Protein AF-A0A2Z5QXC7-F1 (afdb_monomer_lite)

Structure (mmCIF, N/CA/C/O backbone):
data_AF-A0A2Z5QXC7-F1
#
_entry.id   AF-A0A2Z5QXC7-F1
#
loop_
_atom_site.group_PDB
_atom_site.id
_atom_site.type_symbol
_atom_site.label_atom_id
_atom_site.label_alt_id
_atom_site.label_comp_id
_atom_site.label_asym_id
_atom_site.label_entity_id
_atom_site.label_seq_id
_atom_site.pdbx_PDB_ins_code
_atom_site.Cartn_x
_atom_site.Cartn_y
_atom_site.Cartn_z
_atom_site.occupancy
_atom_site.B_iso_or_equiv
_atom_site.auth_seq_id
_atom_site.auth_comp_id
_atom_site.auth_asym_id
_atom_site.auth_atom_id
_atom_site.pdbx_PDB_model_num
ATOM 1 N N . MET A 1 1 ? 7.395 -6.947 7.825 1.00 89.38 1 MET A N 1
ATOM 2 C CA . MET A 1 1 ? 5.957 -6.650 7.964 1.00 89.38 1 MET A CA 1
ATOM 3 C C . MET A 1 1 ? 5.162 -7.844 7.465 1.00 89.38 1 MET A C 1
ATOM 5 O O . MET A 1 1 ? 5.644 -8.500 6.547 1.00 89.38 1 MET A O 1
ATOM 9 N N . ARG A 1 2 ? 4.008 -8.159 8.061 1.00 94.50 2 ARG A N 1
ATOM 10 C CA . ARG A 1 2 ? 3.084 -9.164 7.509 1.00 94.50 2 ARG A CA 1
ATOM 11 C C . ARG A 1 2 ? 1.975 -8.437 6.752 1.00 94.50 2 ARG A C 1
ATOM 13 O O . ARG A 1 2 ? 1.436 -7.473 7.282 1.00 94.50 2 ARG A O 1
ATOM 20 N N . THR A 1 3 ? 1.650 -8.911 5.553 1.00 97.06 3 THR A N 1
ATOM 21 C CA . THR A 1 3 ? 0.598 -8.350 4.693 1.00 97.06 3 THR A CA 1
ATOM 22 C C . THR A 1 3 ? -0.480 -9.402 4.478 1.00 97.06 3 THR A C 1
ATOM 24 O O . THR A 1 3 ? -0.157 -10.551 4.176 1.00 97.06 3 THR A O 1
ATOM 27 N N . LEU A 1 4 ? -1.746 -9.029 4.646 1.00 97.12 4 LEU A N 1
ATOM 28 C CA . LEU A 1 4 ? -2.897 -9.922 4.541 1.00 97.12 4 LEU A CA 1
ATOM 29 C C . LEU A 1 4 ? -3.992 -9.276 3.683 1.00 97.12 4 LEU A C 1
ATOM 31 O O . LEU A 1 4 ? -4.260 -8.088 3.862 1.00 97.12 4 LE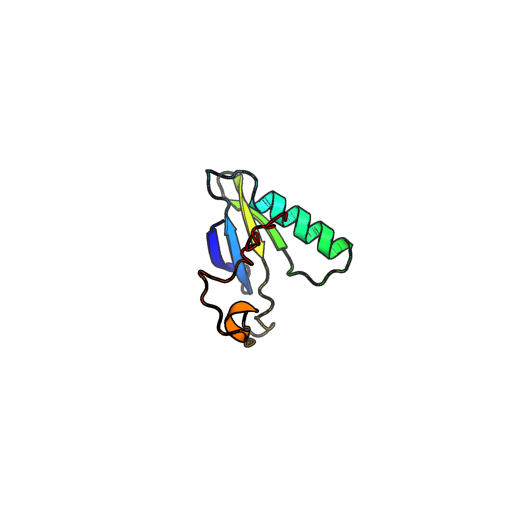U A O 1
ATOM 35 N N . PRO A 1 5 ? -4.652 -10.022 2.783 1.00 96.25 5 PRO A N 1
ATOM 36 C CA . PRO A 1 5 ? -5.859 -9.531 2.136 1.00 96.25 5 PRO A CA 1
ATOM 37 C C . PRO A 1 5 ? -7.003 -9.474 3.154 1.00 96.25 5 PRO A C 1
ATOM 39 O O . PRO A 1 5 ? -7.192 -10.407 3.937 1.00 96.25 5 PRO A O 1
ATOM 42 N N . VAL A 1 6 ? -7.773 -8.391 3.133 1.00 95.94 6 VAL A N 1
ATOM 43 C CA . VAL A 1 6 ? -8.949 -8.205 3.990 1.00 95.94 6 VAL A CA 1
ATOM 44 C C . VAL A 1 6 ? -10.082 -7.568 3.194 1.00 95.94 6 VAL A C 1
ATOM 46 O O . VAL A 1 6 ? -9.840 -6.822 2.250 1.00 95.94 6 VAL A O 1
ATOM 49 N N . ASN A 1 7 ? -11.320 -7.833 3.604 1.00 93.00 7 ASN A N 1
ATOM 50 C CA . ASN A 1 7 ? -12.468 -7.045 3.170 1.00 93.00 7 ASN A CA 1
ATOM 51 C C . ASN A 1 7 ? -12.748 -5.989 4.238 1.00 93.00 7 ASN A C 1
ATOM 53 O O . ASN A 1 7 ? -13.031 -6.331 5.388 1.00 93.00 7 ASN A O 1
ATOM 57 N N . TRP A 1 8 ? -12.667 -4.716 3.869 1.00 88.44 8 TRP A N 1
ATOM 58 C CA . TRP A 1 8 ? -12.907 -3.590 4.762 1.00 88.44 8 TRP A CA 1
ATOM 59 C C . TRP A 1 8 ? -14.008 -2.709 4.189 1.00 88.44 8 TRP A C 1
ATOM 61 O O . TRP A 1 8 ? -13.864 -2.185 3.093 1.00 88.44 8 TRP A O 1
ATOM 71 N N . ARG A 1 9 ? -15.121 -2.550 4.918 1.00 87.12 9 ARG A N 1
ATOM 72 C CA . ARG A 1 9 ? -16.293 -1.774 4.456 1.00 87.12 9 ARG A CA 1
ATOM 73 C C . ARG A 1 9 ? -16.764 -2.160 3.040 1.00 87.12 9 ARG A C 1
ATOM 75 O O . ARG A 1 9 ? -17.138 -1.299 2.258 1.00 87.12 9 ARG A O 1
ATOM 82 N N . SER A 1 10 ? -16.760 -3.461 2.746 1.00 85.19 10 SER A N 1
ATOM 83 C CA . SER A 1 10 ? -17.106 -4.030 1.431 1.00 85.19 10 SER A CA 1
ATOM 84 C C . SER A 1 10 ? -16.107 -3.743 0.299 1.00 85.19 10 SER A C 1
ATOM 86 O O . SER A 1 10 ? -16.425 -4.011 -0.855 1.00 85.19 10 SER A O 1
ATOM 88 N N . GLU A 1 11 ? -14.896 -3.278 0.613 1.00 86.12 11 GLU A N 1
ATOM 89 C CA . GLU A 1 11 ? -13.798 -3.100 -0.345 1.00 86.12 11 GLU A CA 1
ATOM 90 C C . GLU A 1 11 ? -12.656 -4.095 -0.080 1.00 86.12 11 GLU A C 1
ATOM 92 O O . GLU A 1 11 ? -12.316 -4.385 1.072 1.00 86.12 11 GLU A O 1
ATOM 97 N N . GLU A 1 12 ? -12.037 -4.614 -1.146 1.00 93.25 12 GLU A N 1
ATOM 98 C CA . GLU A 1 12 ? -10.833 -5.446 -1.044 1.00 93.25 12 GLU A CA 1
ATOM 99 C C . GLU A 1 12 ? -9.609 -4.567 -0.735 1.00 93.25 12 GLU A C 1
ATOM 101 O O . GLU A 1 12 ? -9.190 -3.738 -1.544 1.00 93.25 12 GLU A O 1
ATOM 106 N N . ALA A 1 13 ? -8.983 -4.795 0.417 1.00 95.62 13 ALA A N 1
ATOM 107 C CA . ALA A 1 13 ? -7.822 -4.051 0.887 1.00 95.62 13 ALA A CA 1
ATOM 108 C C . ALA A 1 13 ? -6.681 -4.987 1.310 1.00 95.62 13 ALA A C 1
ATOM 110 O O . ALA A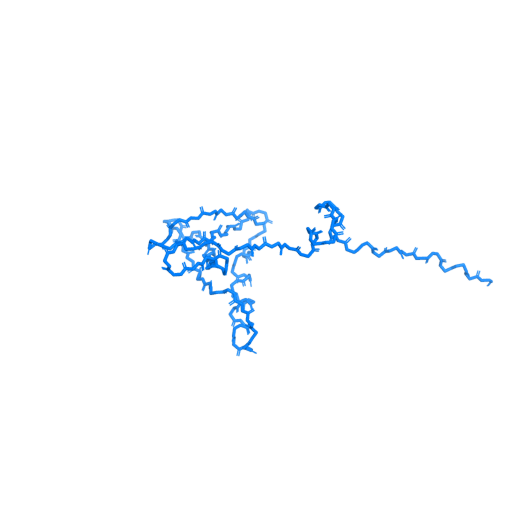 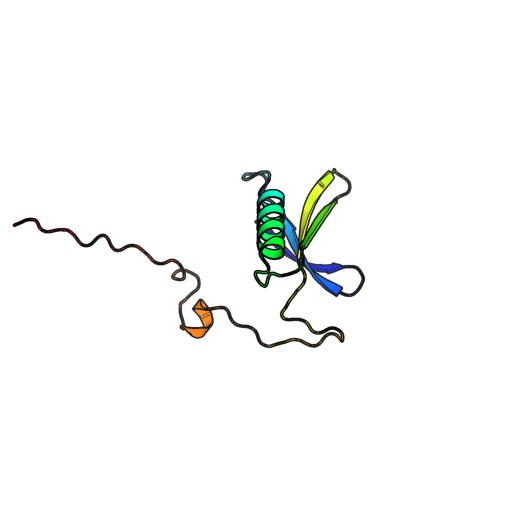1 13 ? -6.827 -6.210 1.411 1.00 95.62 13 ALA A O 1
ATOM 111 N N . LEU A 1 14 ? -5.519 -4.395 1.568 1.00 97.50 14 LEU A N 1
ATOM 112 C CA . LEU A 1 14 ? -4.385 -5.052 2.205 1.00 97.50 14 LEU A CA 1
ATOM 113 C C . LEU A 1 14 ? -4.220 -4.497 3.617 1.00 97.50 14 LEU A C 1
ATOM 115 O O . LEU A 1 14 ? -4.088 -3.291 3.801 1.00 97.50 14 LEU A O 1
ATOM 119 N N . LEU A 1 15 ? -4.195 -5.383 4.609 1.00 97.88 15 LEU A N 1
ATOM 120 C CA . LEU A 1 15 ? -3.828 -5.054 5.977 1.00 97.88 15 LEU A CA 1
ATOM 121 C C . LEU A 1 15 ? -2.367 -5.415 6.210 1.00 97.88 15 LEU A C 1
ATOM 123 O O . LEU A 1 15 ? -1.953 -6.564 6.032 1.00 97.88 15 LEU A O 1
ATOM 127 N N . LYS A 1 16 ? -1.599 -4.430 6.650 1.00 98.06 16 LYS A N 1
ATOM 128 C CA . LYS A 1 16 ? -0.205 -4.569 7.029 1.00 98.06 16 LYS A CA 1
ATOM 129 C C . LYS A 1 16 ? -0.043 -4.429 8.542 1.00 98.06 16 LYS A C 1
ATOM 131 O O . LYS A 1 16 ? -0.602 -3.513 9.137 1.00 98.06 16 LYS A O 1
ATOM 136 N N . VAL A 1 17 ? 0.732 -5.325 9.155 1.00 96.62 17 VAL A N 1
ATOM 137 C CA . VAL A 1 17 ? 1.035 -5.306 10.598 1.00 96.62 17 VAL A CA 1
ATOM 138 C C . VAL A 1 17 ? 2.540 -5.382 10.860 1.00 96.62 17 VAL A C 1
ATOM 140 O O . VAL A 1 17 ? 3.279 -6.139 10.204 1.00 96.62 17 VAL A O 1
ATOM 143 N N . SER A 1 18 ? 3.001 -4.575 11.818 1.00 96.50 18 SER A N 1
ATOM 144 C CA . SER A 1 18 ? 4.394 -4.554 12.268 1.00 96.50 18 SER A CA 1
ATOM 145 C C . SER A 1 18 ? 4.752 -5.882 12.941 1.00 96.50 18 SER A C 1
ATOM 147 O O . SER A 1 18 ? 3.953 -6.415 13.707 1.00 96.50 18 SER A O 1
ATOM 149 N N . PRO A 1 19 ? 5.938 -6.456 12.676 1.00 94.94 19 PRO A N 1
ATOM 150 C CA . PRO A 1 19 ? 6.452 -7.520 13.526 1.00 94.94 19 PRO A CA 1
ATOM 151 C C . PRO A 1 19 ? 6.902 -6.922 14.866 1.00 94.94 19 PRO A C 1
ATOM 153 O O . PRO A 1 19 ? 7.478 -5.839 14.879 1.00 94.94 19 PRO A O 1
ATOM 156 N N . GLU A 1 20 ? 6.761 -7.663 15.963 1.00 91.75 20 GLU A N 1
ATOM 157 C CA . GLU A 1 20 ? 7.184 -7.201 17.300 1.00 91.75 20 GLU A CA 1
ATOM 158 C C . GLU A 1 20 ? 8.649 -6.737 17.339 1.00 91.75 20 GLU A C 1
ATOM 160 O O . GLU A 1 20 ? 8.984 -5.741 17.971 1.00 91.75 20 GLU A O 1
ATOM 165 N N . ARG A 1 21 ? 9.528 -7.416 16.589 1.00 95.75 21 ARG A N 1
ATOM 166 C CA . ARG A 1 21 ? 10.965 -7.104 16.539 1.00 95.75 21 ARG A CA 1
ATOM 167 C C . ARG A 1 21 ? 11.308 -5.762 15.867 1.00 95.75 21 ARG A C 1
ATOM 169 O O . ARG A 1 21 ? 12.451 -5.331 15.964 1.00 95.75 21 ARG A O 1
ATOM 176 N N . ILE A 1 22 ? 10.382 -5.157 15.113 1.00 94.50 22 ILE A N 1
ATOM 177 C CA . ILE A 1 22 ? 10.579 -3.864 14.433 1.00 94.50 22 ILE A CA 1
ATOM 178 C C . ILE A 1 22 ? 9.353 -2.986 14.723 1.00 94.50 22 ILE A C 1
ATOM 180 O O . ILE A 1 22 ? 8.421 -2.958 13.910 1.00 94.50 22 ILE A O 1
ATOM 184 N N . PRO A 1 23 ? 9.322 -2.303 15.882 1.00 91.56 23 PRO A N 1
ATOM 185 C CA . PRO A 1 23 ? 8.208 -1.437 16.241 1.00 91.56 23 PRO A CA 1
ATOM 186 C C . PRO A 1 23 ? 8.112 -0.242 15.284 1.00 91.56 23 PRO A C 1
ATOM 188 O O . PRO A 1 23 ? 9.086 0.128 14.625 1.00 91.56 23 PRO A O 1
ATOM 191 N N . TYR A 1 24 ? 6.928 0.362 15.221 1.00 95.81 24 TYR A N 1
ATOM 192 C CA . TYR A 1 24 ? 6.627 1.555 14.422 1.00 95.81 24 TYR A CA 1
ATOM 193 C C . TYR A 1 24 ? 6.742 1.405 12.895 1.00 95.81 24 TYR A C 1
ATOM 195 O O . TYR A 1 24 ? 6.738 2.397 12.164 1.00 95.81 24 TYR A O 1
ATOM 203 N N . LEU A 1 25 ? 6.881 0.179 12.379 1.00 97.50 25 LEU A N 1
ATOM 204 C CA . LEU A 1 25 ? 7.131 -0.042 10.955 1.00 97.50 25 LEU A CA 1
ATOM 205 C C . LEU A 1 25 ? 5.934 0.364 10.076 1.00 97.50 25 LEU A C 1
ATOM 207 O O . LEU A 1 25 ? 6.135 0.907 8.991 1.00 97.50 25 LEU A O 1
ATOM 211 N N . VAL A 1 26 ? 4.700 0.117 10.525 1.00 97.88 26 VAL A N 1
ATOM 212 C CA . VAL A 1 26 ? 3.487 0.498 9.781 1.00 97.88 26 VAL A CA 1
ATOM 213 C C . VAL A 1 26 ? 3.213 2.000 9.851 1.00 97.88 26 VAL A C 1
ATOM 215 O O . VAL A 1 26 ? 2.768 2.589 8.872 1.00 97.88 26 VAL A O 1
ATOM 218 N N . GLU A 1 27 ? 3.537 2.640 10.969 1.00 98.12 27 GLU A N 1
ATOM 219 C CA . GLU A 1 27 ? 3.424 4.083 11.171 1.00 98.12 27 GLU A CA 1
ATOM 220 C C . GLU A 1 27 ? 4.439 4.836 10.310 1.00 98.12 27 GLU A C 1
ATOM 222 O O . GLU A 1 27 ? 4.105 5.827 9.663 1.00 98.12 27 GLU A O 1
ATOM 227 N N . ASN A 1 28 ? 5.667 4.316 10.240 1.00 98.06 28 ASN A N 1
ATOM 228 C CA . ASN A 1 28 ? 6.695 4.815 9.339 1.00 98.06 28 ASN A CA 1
ATOM 229 C C . ASN A 1 28 ? 6.216 4.752 7.878 1.00 98.06 28 ASN A C 1
ATOM 231 O O . ASN A 1 28 ? 6.285 5.754 7.165 1.00 98.06 28 ASN A O 1
ATOM 235 N N . GLU A 1 29 ? 5.678 3.609 7.440 1.00 98.19 29 GLU A N 1
ATOM 236 C CA . GLU A 1 29 ? 5.146 3.474 6.080 1.00 98.19 29 GLU A CA 1
ATOM 237 C C . GLU A 1 29 ? 3.971 4.436 5.823 1.00 98.19 29 GLU A C 1
ATOM 239 O O . GLU A 1 29 ? 3.908 5.059 4.761 1.00 98.19 29 GLU A O 1
ATOM 244 N N . TYR A 1 30 ? 3.076 4.619 6.799 1.00 98.50 30 TYR A N 1
ATOM 245 C CA . TYR A 1 30 ? 1.968 5.571 6.704 1.00 98.50 30 TYR A CA 1
ATOM 246 C C . TYR A 1 30 ? 2.450 7.008 6.461 1.00 98.50 30 TYR A C 1
ATOM 248 O O . TYR A 1 30 ? 1.964 7.660 5.534 1.00 98.50 30 TYR A O 1
ATOM 256 N N . GLU A 1 31 ? 3.432 7.495 7.226 1.00 98.44 31 GLU A N 1
ATOM 257 C CA . GLU A 1 31 ? 3.954 8.855 7.035 1.00 98.44 31 GLU A CA 1
ATOM 258 C C . GLU A 1 31 ? 4.659 9.024 5.681 1.00 98.44 31 GLU A C 1
ATOM 260 O O . GLU A 1 31 ? 4.509 10.067 5.042 1.00 98.44 31 GLU A O 1
ATOM 265 N N . HIS A 1 32 ? 5.350 7.994 5.176 1.00 98.56 32 HIS A N 1
ATOM 266 C CA . HIS A 1 32 ? 5.944 8.034 3.834 1.00 98.56 32 HIS A CA 1
ATOM 267 C C . HIS A 1 32 ? 4.884 8.098 2.730 1.00 98.56 32 HIS A C 1
ATOM 269 O O . HIS A 1 32 ? 4.995 8.925 1.822 1.00 98.56 32 HIS A O 1
ATOM 275 N N . LEU A 1 33 ? 3.834 7.274 2.809 1.00 98.31 33 LEU A N 1
ATOM 276 C CA . LEU A 1 33 ? 2.724 7.307 1.848 1.00 98.31 33 LEU A CA 1
ATOM 277 C C . LEU A 1 33 ? 1.994 8.654 1.891 1.00 98.31 33 LEU A C 1
ATOM 279 O O . LEU A 1 33 ? 1.685 9.234 0.848 1.00 98.31 33 LEU A O 1
ATOM 283 N N . ARG A 1 34 ? 1.773 9.192 3.093 1.00 98.31 34 ARG A N 1
ATOM 284 C CA . ARG A 1 34 ? 1.176 10.513 3.297 1.00 98.31 34 ARG A CA 1
ATOM 285 C C . ARG A 1 34 ? 2.035 11.621 2.685 1.00 98.31 34 ARG A C 1
ATOM 287 O O . ARG A 1 34 ? 1.507 12.478 1.977 1.00 98.31 34 ARG A O 1
ATOM 294 N N . ALA A 1 35 ? 3.348 11.599 2.911 1.00 98.50 35 ALA A N 1
ATOM 295 C CA . ALA A 1 35 ? 4.277 12.557 2.319 1.00 98.50 35 ALA A CA 1
ATOM 296 C C . ALA A 1 35 ? 4.300 12.461 0.783 1.00 98.50 35 ALA A C 1
ATOM 298 O O . ALA A 1 35 ? 4.197 13.485 0.108 1.00 98.50 35 ALA A O 1
ATOM 299 N N . ALA A 1 36 ? 4.354 11.250 0.223 1.00 98.56 36 ALA A N 1
ATOM 300 C CA . ALA A 1 36 ? 4.335 11.022 -1.222 1.00 98.56 36 ALA A CA 1
ATOM 301 C C . ALA A 1 36 ? 3.038 11.533 -1.876 1.00 98.56 36 ALA A C 1
ATOM 303 O O . ALA A 1 36 ? 3.086 12.233 -2.889 1.00 98.56 36 ALA A O 1
ATOM 304 N N . SER A 1 37 ? 1.888 11.274 -1.248 1.00 98.06 37 SER A N 1
ATOM 305 C CA . SER A 1 37 ? 0.588 11.805 -1.676 1.00 98.06 37 SER A CA 1
ATOM 306 C C . SER A 1 37 ? 0.553 13.342 -1.667 1.00 98.06 37 SER A C 1
ATOM 308 O O . SER A 1 37 ? 0.099 13.972 -2.629 1.00 98.06 37 SER A O 1
ATOM 310 N N . ASN A 1 38 ? 1.112 13.979 -0.630 1.00 98.25 38 ASN A N 1
ATOM 311 C CA . ASN A 1 38 ? 1.225 15.441 -0.559 1.00 98.25 38 ASN A CA 1
ATOM 312 C C . ASN A 1 38 ? 2.095 16.018 -1.688 1.00 98.25 38 ASN A C 1
ATOM 314 O O . ASN A 1 38 ? 1.782 17.087 -2.213 1.00 98.25 38 ASN A O 1
ATOM 318 N N . LEU A 1 39 ? 3.125 15.278 -2.107 1.00 98.56 39 LEU A N 1
ATOM 319 C CA . LEU A 1 39 ? 3.983 15.593 -3.254 1.00 98.56 39 LEU A CA 1
ATOM 320 C C . LEU A 1 39 ? 3.361 15.237 -4.616 1.00 98.56 39 LEU A C 1
ATOM 322 O O . LEU A 1 39 ? 4.012 15.408 -5.642 1.00 98.56 39 LEU A O 1
ATOM 326 N N . LYS A 1 40 ? 2.105 14.770 -4.646 1.00 98.00 40 LYS A N 1
ATOM 327 C CA . LYS A 1 40 ? 1.380 14.356 -5.862 1.00 98.00 40 LYS A CA 1
ATOM 328 C C . LYS A 1 40 ? 2.000 13.156 -6.581 1.00 98.00 40 LYS A C 1
ATOM 330 O O . LYS A 1 40 ? 1.715 12.931 -7.755 1.00 98.00 40 LYS A O 1
ATOM 335 N N . ILE A 1 41 ? 2.800 12.361 -5.875 1.00 98.44 41 ILE A N 1
ATOM 336 C CA . ILE A 1 41 ? 3.269 11.073 -6.380 1.00 98.44 41 ILE A CA 1
ATOM 337 C C . ILE A 1 41 ? 2.083 10.098 -6.331 1.00 98.44 41 ILE A C 1
ATOM 339 O O . ILE A 1 41 ? 1.443 9.994 -5.280 1.00 98.44 41 ILE A O 1
ATOM 343 N N . PRO A 1 42 ? 1.765 9.383 -7.427 1.00 97.75 42 PRO A N 1
ATOM 344 C CA . PRO A 1 42 ? 0.713 8.375 -7.416 1.00 97.75 42 PRO A CA 1
ATOM 345 C C . PRO A 1 42 ? 1.065 7.259 -6.431 1.00 97.75 42 PRO A C 1
ATOM 347 O O . PRO A 1 42 ? 2.012 6.503 -6.637 1.00 97.75 42 PRO A O 1
ATOM 350 N N . VAL A 1 43 ? 0.301 7.166 -5.349 1.00 98.06 43 VAL A N 1
ATOM 351 C CA . VAL A 1 43 ? 0.436 6.130 -4.322 1.00 98.06 43 VAL A CA 1
ATOM 352 C C . VAL A 1 43 ? -0.941 5.596 -3.953 1.00 98.06 43 VAL A C 1
ATOM 354 O O . VAL A 1 43 ? -1.949 6.288 -4.106 1.00 98.06 43 VAL A O 1
ATOM 357 N N . ALA A 1 44 ? -0.988 4.359 -3.462 1.00 96.25 44 ALA A N 1
ATOM 358 C CA . ALA A 1 44 ? -2.223 3.785 -2.947 1.00 96.25 44 ALA A CA 1
ATOM 359 C C . ALA A 1 44 ? -2.729 4.594 -1.744 1.00 96.25 44 ALA A C 1
ATOM 361 O O . ALA A 1 44 ? -1.944 5.032 -0.899 1.00 96.25 44 ALA A O 1
ATOM 362 N N . GLN A 1 45 ? -4.049 4.759 -1.642 1.00 95.75 45 GLN A N 1
ATOM 363 C CA . GLN A 1 45 ? -4.653 5.335 -0.444 1.00 95.75 45 GLN A CA 1
ATOM 364 C C . GLN A 1 45 ? -4.393 4.411 0.742 1.00 95.75 45 GLN A C 1
ATOM 366 O O . GLN A 1 45 ? -4.519 3.187 0.616 1.00 95.75 45 GLN A O 1
ATOM 371 N N . SER A 1 46 ? -4.051 5.006 1.880 1.00 97.25 46 SER A N 1
ATOM 372 C CA . SER A 1 46 ? -3.737 4.279 3.099 1.00 97.25 46 SER A CA 1
ATOM 373 C C . SER A 1 46 ? -4.373 4.923 4.327 1.00 97.25 46 SER A C 1
ATOM 375 O O . SER A 1 46 ? -4.682 6.115 4.355 1.00 97.25 46 SER A O 1
ATOM 377 N N . THR A 1 47 ? -4.634 4.113 5.348 1.00 97.25 47 THR A N 1
ATOM 378 C CA . THR A 1 47 ? -5.223 4.552 6.615 1.00 97.25 47 THR A CA 1
ATOM 379 C C . THR A 1 47 ? -4.590 3.780 7.759 1.00 97.25 47 THR A C 1
ATOM 381 O O . THR A 1 47 ? -4.554 2.549 7.738 1.00 97.25 47 THR A O 1
ATOM 384 N N . LEU A 1 48 ? -4.107 4.507 8.764 1.00 97.69 48 LEU A N 1
ATOM 385 C CA . LEU A 1 48 ? -3.657 3.913 10.015 1.00 97.69 48 LEU A CA 1
ATOM 386 C C . LEU A 1 48 ? -4.884 3.548 10.863 1.00 97.69 48 LEU A C 1
ATOM 388 O O . LEU A 1 48 ? -5.739 4.395 11.126 1.00 97.69 48 LEU A O 1
ATOM 392 N N . ILE A 1 49 ? -4.984 2.283 11.255 1.00 96.75 49 ILE A N 1
ATOM 393 C CA . ILE A 1 49 ? -6.060 1.737 12.085 1.00 96.75 49 ILE A CA 1
ATOM 394 C C . ILE A 1 49 ? -5.475 1.129 13.357 1.00 96.75 49 ILE A C 1
ATOM 396 O O . ILE A 1 49 ? -4.293 0.796 13.405 1.00 96.75 49 ILE A O 1
ATOM 400 N N . TYR A 1 50 ? -6.315 0.954 14.371 1.00 96.94 50 TYR A N 1
ATOM 401 C CA . TYR A 1 50 ? -5.930 0.365 15.648 1.00 96.94 50 TYR A CA 1
ATOM 402 C C . TYR A 1 50 ? -6.897 -0.759 15.999 1.00 96.94 50 TYR A C 1
ATOM 404 O O . TYR A 1 50 ? -8.103 -0.645 15.754 1.00 96.94 50 TYR A O 1
ATOM 412 N N . ASP A 1 51 ? -6.370 -1.852 16.541 1.00 94.56 51 ASP A N 1
ATOM 413 C CA . ASP A 1 51 ? -7.196 -2.928 17.076 1.00 94.56 51 ASP A CA 1
ATOM 414 C C . ASP A 1 51 ? -7.720 -2.607 18.490 1.00 94.56 51 ASP A C 1
ATOM 416 O O . ASP A 1 51 ? -7.582 -1.497 19.009 1.00 94.56 51 ASP A O 1
ATOM 420 N N . ARG A 1 52 ? -8.356 -3.597 19.126 1.00 96.94 52 ARG A N 1
ATOM 421 C CA . ARG A 1 52 ? -8.934 -3.454 20.472 1.00 96.94 52 ARG A CA 1
ATOM 422 C C . ARG A 1 52 ? -7.890 -3.242 21.570 1.00 96.94 52 ARG A C 1
ATOM 424 O O . ARG A 1 52 ? -8.253 -2.749 22.633 1.00 96.94 52 ARG A O 1
ATOM 431 N N . GLU A 1 53 ? -6.642 -3.623 21.328 1.00 96.19 53 GLU A N 1
ATOM 432 C CA . GLU A 1 53 ? -5.513 -3.481 22.250 1.00 96.19 53 GLU A CA 1
ATOM 433 C C . GLU A 1 53 ? -4.657 -2.251 21.908 1.00 96.19 53 GLU A C 1
ATOM 435 O O . GLU A 1 53 ? -3.589 -2.055 22.483 1.00 96.19 53 GLU A O 1
ATOM 440 N N . ASN A 1 54 ? -5.148 -1.385 21.012 1.00 95.12 54 ASN A N 1
ATOM 441 C CA . ASN A 1 54 ? -4.448 -0.209 20.505 1.00 95.12 54 ASN A CA 1
ATOM 442 C C . ASN A 1 54 ? -3.172 -0.552 19.708 1.00 95.12 54 ASN A C 1
ATOM 444 O O . ASN A 1 54 ? -2.258 0.268 19.600 1.00 95.12 54 ASN A O 1
ATOM 448 N N . THR A 1 55 ? -3.118 -1.747 19.113 1.00 95.12 55 THR A N 1
ATOM 449 C CA . THR A 1 55 ? -2.035 -2.160 18.217 1.00 95.12 55 THR A CA 1
ATOM 450 C C . THR A 1 55 ? -2.264 -1.566 16.825 1.00 95.12 55 THR A C 1
ATOM 452 O O . THR A 1 55 ? -3.351 -1.738 16.260 1.00 95.12 55 THR A O 1
ATOM 455 N N . PRO A 1 56 ? -1.268 -0.880 16.241 1.00 97.31 56 PRO A N 1
ATOM 456 C CA . PRO A 1 56 ? -1.409 -0.238 14.943 1.00 97.31 56 PRO A CA 1
ATOM 457 C C . PRO A 1 56 ? -1.369 -1.245 13.787 1.00 97.31 56 PRO A C 1
ATOM 459 O O . PRO A 1 56 ? -0.555 -2.172 13.745 1.00 97.31 56 PRO A O 1
ATOM 462 N N . GLY A 1 57 ? -2.215 -1.002 12.792 1.00 97.38 57 GLY A N 1
ATOM 463 C CA . GLY A 1 57 ? -2.206 -1.653 11.489 1.00 97.38 57 GLY A CA 1
ATOM 464 C C . GLY A 1 57 ? -2.350 -0.621 10.375 1.00 97.38 57 GLY A C 1
ATOM 465 O O . GLY A 1 57 ? -2.945 0.437 10.563 1.00 97.38 57 GLY A O 1
ATOM 466 N N . LEU A 1 58 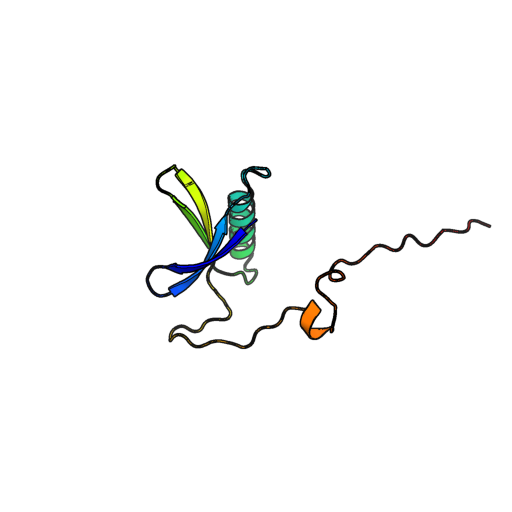? -1.814 -0.925 9.199 1.00 98.19 58 LEU A N 1
ATOM 467 C CA . LEU A 1 58 ? -1.917 -0.062 8.026 1.00 98.19 58 LEU A CA 1
ATOM 468 C C . LEU A 1 58 ? -2.820 -0.718 6.986 1.00 98.19 58 LEU A C 1
ATOM 470 O O . LEU A 1 58 ? -2.483 -1.757 6.417 1.00 98.19 58 LEU A O 1
ATOM 474 N N . LEU A 1 59 ? -3.977 -0.106 6.756 1.00 97.88 59 LEU A N 1
ATOM 475 C CA . LEU A 1 59 ? -4.909 -0.501 5.711 1.00 97.88 59 LEU A CA 1
ATOM 476 C C . LEU A 1 59 ? -4.530 0.207 4.406 1.00 97.88 59 LEU A C 1
ATOM 478 O O . LEU A 1 59 ? -4.336 1.422 4.405 1.00 97.88 59 LEU A O 1
ATOM 482 N N . ILE A 1 60 ? -4.423 -0.535 3.305 1.00 97.50 60 ILE A N 1
ATOM 483 C CA . ILE A 1 60 ? -4.012 -0.021 1.994 1.00 97.50 60 ILE A CA 1
ATOM 484 C C . ILE A 1 60 ? -5.015 -0.467 0.931 1.00 97.50 60 ILE A C 1
ATOM 486 O O . ILE A 1 60 ? -5.328 -1.654 0.815 1.00 97.50 60 ILE A O 1
ATOM 490 N N . SER A 1 61 ? -5.492 0.491 0.142 1.00 95.75 61 SER A N 1
ATOM 491 C CA . SER A 1 61 ? -6.340 0.238 -1.027 1.00 95.75 61 SER A CA 1
ATOM 492 C C . SER A 1 61 ? -5.598 -0.556 -2.106 1.00 95.75 61 SER A C 1
ATOM 494 O O . SER A 1 61 ? -4.399 -0.378 -2.337 1.00 95.75 61 SER A O 1
ATOM 496 N N . ARG A 1 62 ? -6.316 -1.445 -2.789 1.00 95.62 62 ARG A N 1
ATOM 497 C CA . ARG A 1 62 ? -5.770 -2.229 -3.896 1.00 95.62 62 ARG A CA 1
ATOM 498 C C . ARG A 1 62 ? -5.966 -1.500 -5.217 1.00 95.62 62 ARG A C 1
ATOM 500 O O . ARG A 1 62 ? -7.087 -1.368 -5.687 1.00 95.62 62 ARG A O 1
ATOM 507 N N . PHE A 1 63 ? -4.874 -1.073 -5.842 1.00 95.25 63 PHE A N 1
ATOM 508 C CA . PHE A 1 63 ? -4.924 -0.447 -7.169 1.00 95.25 63 PHE A CA 1
ATOM 509 C C . PHE A 1 63 ? -5.130 -1.462 -8.309 1.00 95.25 63 PHE A C 1
ATOM 511 O O . PHE A 1 63 ? -5.417 -1.070 -9.434 1.00 95.25 63 PHE A O 1
ATOM 518 N N . ASP A 1 64 ? -5.031 -2.764 -8.021 1.00 96.06 64 ASP A N 1
ATOM 519 C CA . ASP A 1 64 ? -5.382 -3.859 -8.932 1.00 96.06 64 ASP A CA 1
ATOM 520 C C . ASP A 1 64 ? -6.854 -4.304 -8.801 1.00 96.06 64 ASP A C 1
ATOM 522 O O . ASP A 1 64 ? -7.228 -5.405 -9.224 1.00 96.06 64 ASP A O 1
ATOM 526 N N . ARG A 1 65 ? -7.696 -3.470 -8.178 1.00 94.44 65 ARG A N 1
ATOM 527 C CA . ARG A 1 65 ? -9.138 -3.685 -8.025 1.00 94.44 65 ARG A CA 1
ATOM 528 C C . ARG A 1 65 ? -9.938 -2.514 -8.577 1.00 94.44 65 ARG A C 1
ATOM 530 O O . ARG A 1 65 ? -9.590 -1.357 -8.358 1.00 94.44 65 ARG A O 1
ATOM 537 N N . GLY A 1 66 ? -11.003 -2.837 -9.304 1.00 91.19 66 GLY A N 1
ATOM 538 C CA . GLY A 1 66 ? -11.983 -1.880 -9.801 1.00 91.19 66 GLY A CA 1
ATOM 539 C C . GLY A 1 66 ? -13.145 -1.662 -8.820 1.00 91.19 66 GLY A C 1
ATOM 540 O O . GLY A 1 66 ? -13.346 -2.459 -7.900 1.00 91.19 66 GLY A O 1
ATOM 541 N N . PRO A 1 67 ? -13.921 -0.580 -8.999 1.00 86.44 67 PRO A N 1
ATOM 542 C CA . PRO A 1 67 ? -15.003 -0.195 -8.092 1.00 86.44 67 PRO A CA 1
ATOM 543 C C . PRO A 1 67 ? -16.191 -1.171 -8.086 1.00 86.44 67 PRO A C 1
ATOM 545 O O . PRO A 1 67 ? -16.996 -1.125 -7.160 1.00 86.44 67 PRO A O 1
ATOM 548 N N . GLN A 1 68 ? -16.323 -2.042 -9.092 1.00 87.62 68 GLN A N 1
ATOM 549 C CA . GLN A 1 68 ? -17.391 -3.047 -9.181 1.00 87.62 68 GLN A CA 1
ATOM 550 C C . GLN A 1 68 ? -16.870 -4.466 -8.900 1.00 87.62 68 GLN A C 1
ATOM 552 O O . GLN A 1 68 ? -17.566 -5.448 -9.154 1.00 87.62 68 GLN A O 1
ATOM 557 N N . GLY A 1 69 ? -15.653 -4.586 -8.357 1.00 84.75 69 GLY A N 1
ATOM 558 C CA . GLY A 1 69 ? -15.011 -5.869 -8.067 1.00 84.75 69 GLY A CA 1
ATOM 559 C C . GLY A 1 69 ? -14.199 -6.435 -9.233 1.00 84.75 69 GLY A C 1
ATOM 560 O O . GLY A 1 69 ? -13.796 -7.600 -9.194 1.00 84.75 69 GLY A O 1
ATOM 561 N N . GLU A 1 70 ? -13.934 -5.634 -10.269 1.00 93.19 70 GLU A N 1
ATOM 562 C CA . GLU A 1 70 ? -13.027 -6.019 -11.343 1.00 93.19 70 GLU A CA 1
ATOM 563 C C . GLU A 1 70 ? -11.621 -6.280 -10.795 1.00 93.19 70 GLU A C 1
ATOM 565 O O . GLU A 1 70 ? -11.165 -5.650 -9.836 1.00 93.19 70 GLU A O 1
ATOM 570 N N . ARG A 1 71 ? -10.903 -7.203 -11.434 1.00 95.25 71 ARG A N 1
ATOM 571 C CA . ARG A 1 71 ? -9.499 -7.483 -11.132 1.00 95.25 71 ARG A CA 1
ATOM 572 C C . ARG A 1 71 ? -8.657 -7.090 -12.328 1.00 95.25 71 ARG A C 1
ATOM 574 O O . ARG A 1 71 ? -8.852 -7.628 -13.416 1.00 95.25 71 ARG A O 1
ATOM 581 N N . TYR A 1 72 ? -7.723 -6.176 -12.115 1.00 96.50 72 TYR A N 1
ATOM 582 C CA . TYR A 1 72 ? -6.759 -5.804 -13.139 1.00 96.50 72 TYR A CA 1
ATOM 583 C C . TYR A 1 72 ? -5.561 -6.746 -13.066 1.00 96.50 72 TYR A C 1
ATOM 585 O O . TYR A 1 72 ? -5.079 -7.060 -11.978 1.00 96.50 72 TYR A O 1
ATOM 593 N N . ALA A 1 73 ? -5.097 -7.218 -14.223 1.00 96.69 73 ALA A N 1
ATOM 594 C CA . ALA A 1 73 ? -3.849 -7.965 -14.291 1.00 96.69 73 ALA A CA 1
ATOM 595 C C . ALA A 1 73 ? -2.701 -7.051 -13.839 1.00 96.69 73 ALA A C 1
ATOM 597 O O . ALA A 1 73 ? -2.588 -5.916 -14.305 1.00 96.69 73 ALA A O 1
ATOM 598 N N . LEU A 1 74 ? -1.882 -7.541 -12.913 1.00 96.19 74 LEU A N 1
ATOM 599 C CA . LEU A 1 74 ? -0.754 -6.816 -12.350 1.00 96.19 74 LEU A CA 1
ATOM 600 C C . LEU A 1 74 ? 0.409 -7.785 -12.156 1.00 96.19 74 LEU A C 1
ATOM 602 O O . LEU A 1 74 ? 0.233 -8.852 -11.569 1.00 96.19 74 LEU A O 1
ATOM 606 N N . GLU A 1 75 ? 1.586 -7.359 -12.595 1.00 96.44 75 GLU A N 1
ATOM 607 C CA . GLU A 1 75 ? 2.861 -8.025 -12.353 1.00 96.44 75 GLU A CA 1
ATOM 608 C C . GLU A 1 75 ? 3.847 -7.014 -11.764 1.00 96.44 75 GLU A C 1
ATOM 610 O O . GLU A 1 75 ? 3.766 -5.813 -12.046 1.00 96.44 75 GLU A O 1
ATOM 615 N N . ASP A 1 76 ? 4.763 -7.487 -10.921 1.00 94.69 76 ASP A N 1
ATOM 616 C CA . ASP A 1 76 ? 5.903 -6.684 -10.493 1.00 94.69 76 ASP A CA 1
ATOM 617 C C . ASP A 1 76 ? 7.038 -6.716 -11.534 1.00 94.69 76 ASP A C 1
ATOM 619 O O . ASP A 1 76 ? 7.041 -7.499 -12.486 1.00 94.69 76 ASP A O 1
ATOM 623 N N . ALA A 1 77 ? 8.028 -5.839 -11.364 1.00 94.75 77 ALA A N 1
ATOM 624 C CA . ALA A 1 77 ? 9.145 -5.749 -12.299 1.00 94.75 77 ALA A CA 1
ATOM 625 C C . ALA A 1 77 ? 9.991 -7.033 -12.361 1.00 94.75 77 ALA A C 1
ATOM 627 O O . ALA A 1 77 ? 10.583 -7.309 -13.399 1.00 94.75 77 ALA A O 1
ATOM 628 N N . ALA A 1 78 ? 10.066 -7.812 -11.277 1.00 94.94 78 ALA A N 1
ATOM 629 C CA . ALA A 1 78 ? 10.841 -9.047 -11.267 1.00 94.94 78 ALA A CA 1
ATOM 630 C C . ALA A 1 78 ? 10.155 -10.122 -12.115 1.00 94.94 78 ALA A C 1
ATOM 632 O O . ALA A 1 78 ? 10.825 -10.777 -12.906 1.00 94.94 78 ALA A O 1
ATOM 633 N N . GLN A 1 79 ? 8.829 -10.242 -12.022 1.00 95.25 79 GLN A N 1
ATOM 634 C CA . GLN A 1 79 ? 8.039 -11.151 -12.855 1.00 95.25 79 GLN A CA 1
ATOM 635 C C . GLN A 1 79 ? 8.183 -10.823 -14.345 1.00 95.25 79 GLN A C 1
ATOM 637 O O . GLN A 1 79 ? 8.488 -11.715 -15.133 1.00 95.25 79 GLN A O 1
ATOM 642 N N . ILE A 1 80 ? 8.068 -9.541 -14.715 1.00 96.50 80 ILE A N 1
ATOM 643 C CA . ILE A 1 80 ? 8.231 -9.082 -16.108 1.00 96.50 80 ILE A CA 1
ATOM 644 C C . ILE A 1 80 ? 9.621 -9.437 -16.659 1.00 96.50 80 ILE A C 1
ATOM 646 O O . ILE A 1 80 ? 9.772 -9.727 -17.845 1.00 96.50 80 ILE A O 1
ATOM 650 N N . LEU A 1 81 ? 10.644 -9.395 -15.805 1.00 95.38 81 LEU A N 1
ATOM 651 C CA . LEU A 1 81 ? 12.035 -9.659 -16.170 1.00 95.38 81 LEU A CA 1
ATOM 652 C C . LEU A 1 81 ? 12.455 -11.128 -15.992 1.00 95.38 81 LEU A C 1
ATOM 654 O O . LEU A 1 81 ? 13.634 -11.427 -16.165 1.00 95.38 81 LEU A O 1
ATOM 658 N N . ASP A 1 82 ? 11.528 -12.023 -15.635 1.00 94.31 82 ASP A N 1
ATOM 659 C CA . ASP A 1 82 ? 11.799 -13.431 -15.299 1.00 94.31 82 ASP A CA 1
ATOM 660 C C . ASP A 1 82 ? 12.889 -13.599 -14.216 1.00 94.31 82 ASP A C 1
ATOM 662 O O . ASP A 1 82 ? 13.710 -14.519 -14.219 1.00 94.31 82 ASP A O 1
ATOM 666 N N . ILE A 1 83 ? 12.922 -12.662 -13.266 1.00 93.75 83 ILE A N 1
ATOM 667 C CA . ILE A 1 83 ? 13.839 -12.684 -12.130 1.00 93.75 83 ILE A CA 1
ATOM 668 C C . ILE A 1 83 ? 13.159 -13.440 -10.985 1.00 93.75 83 ILE A C 1
ATOM 670 O O . ILE A 1 83 ? 12.099 -13.020 -10.507 1.00 93.75 83 ILE A O 1
ATOM 674 N N . PRO A 1 84 ? 13.764 -14.526 -10.469 1.00 93.25 84 PRO A N 1
ATOM 675 C CA . PRO A 1 84 ? 13.190 -15.243 -9.343 1.00 93.25 84 PRO A CA 1
ATOM 676 C C . PRO A 1 84 ? 13.167 -14.340 -8.098 1.00 93.25 84 PRO A C 1
ATOM 678 O O . PRO A 1 84 ? 14.093 -13.549 -7.899 1.00 93.25 84 PRO A O 1
ATOM 681 N N . PRO A 1 85 ? 12.191 -14.501 -7.182 1.00 90.75 85 PRO A N 1
ATOM 682 C CA . PRO A 1 85 ? 12.051 -13.627 -6.013 1.00 90.75 85 PRO A CA 1
ATOM 683 C C . PRO A 1 85 ? 13.314 -13.491 -5.150 1.00 90.75 85 PRO A C 1
ATOM 685 O O . PRO A 1 85 ? 13.532 -12.452 -4.540 1.00 90.75 85 PRO A O 1
ATOM 688 N N . ALA A 1 86 ? 14.167 -14.521 -5.110 1.00 90.00 86 ALA A N 1
ATOM 689 C CA . ALA A 1 86 ? 15.421 -14.511 -4.355 1.00 90.00 86 ALA A CA 1
ATOM 690 C C . ALA A 1 86 ? 16.521 -13.613 -4.961 1.00 90.00 86 ALA A C 1
ATOM 692 O O . ALA A 1 86 ? 17.490 -13.298 -4.274 1.00 90.00 86 ALA A O 1
ATOM 693 N N . ALA A 1 87 ? 16.390 -13.216 -6.229 1.00 87.94 87 ALA A N 1
ATOM 694 C CA . ALA A 1 87 ? 17.373 -12.430 -6.975 1.00 87.94 87 ALA A CA 1
ATOM 695 C C . ALA A 1 87 ? 16.875 -11.012 -7.316 1.00 87.94 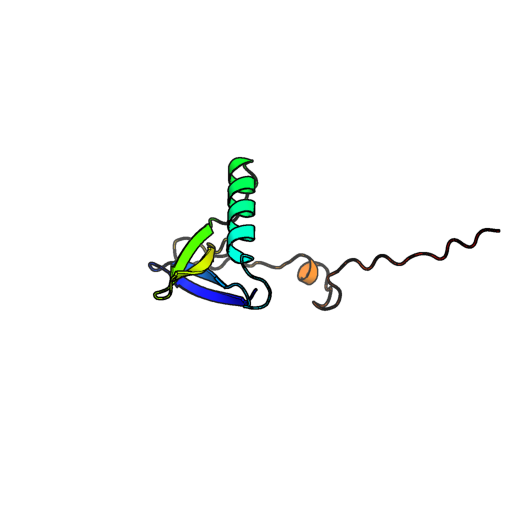87 ALA A C 1
ATOM 697 O O . ALA A 1 87 ? 17.493 -10.318 -8.117 1.0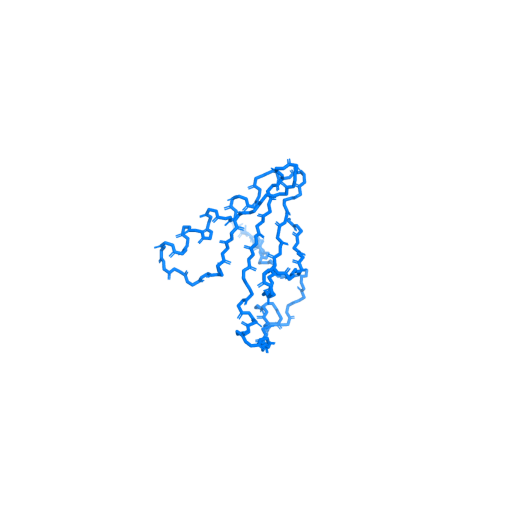0 87.94 87 ALA A O 1
ATOM 698 N N . ASN A 1 88 ? 15.774 -10.558 -6.705 1.00 81.56 88 ASN A N 1
ATOM 699 C CA . ASN A 1 88 ? 15.172 -9.248 -6.982 1.00 81.56 88 ASN A CA 1
ATOM 700 C C . ASN A 1 88 ? 15.944 -8.050 -6.385 1.00 81.56 88 ASN A C 1
ATOM 702 O O . ASN A 1 88 ? 15.536 -6.902 -6.558 1.00 81.56 88 ASN A O 1
ATOM 706 N N . ILE A 1 89 ? 17.049 -8.307 -5.680 1.00 77.00 89 ILE A N 1
ATOM 707 C CA . ILE A 1 89 ? 17.939 -7.289 -5.120 1.00 77.00 89 ILE A CA 1
ATOM 708 C C . ILE A 1 89 ? 19.144 -7.143 -6.046 1.00 77.00 89 ILE A C 1
ATOM 710 O O . ILE A 1 89 ? 19.841 -8.120 -6.321 1.00 77.00 89 ILE A O 1
ATOM 714 N N . VAL A 1 90 ? 19.441 -5.909 -6.461 1.00 76.50 90 VAL A N 1
ATOM 715 C CA . VAL A 1 90 ? 20.703 -5.596 -7.142 1.00 76.50 90 VAL A CA 1
ATOM 716 C C . VAL A 1 90 ? 21.848 -5.882 -6.174 1.00 76.50 90 VAL A C 1
ATOM 718 O O . VAL A 1 90 ? 22.051 -5.161 -5.198 1.00 76.50 90 VAL A O 1
ATOM 721 N N . GLN A 1 91 ? 22.596 -6.950 -6.432 1.00 71.75 91 GLN A N 1
ATOM 722 C CA . GLN A 1 91 ? 23.831 -7.217 -5.714 1.00 71.75 91 GLN A CA 1
ATOM 723 C C . GLN A 1 91 ? 24.924 -6.336 -6.312 1.00 71.75 91 GLN A C 1
ATOM 725 O O . GLN A 1 91 ? 25.283 -6.486 -7.480 1.00 71.75 91 GLN A O 1
ATOM 730 N N . THR A 1 92 ? 25.459 -5.406 -5.521 1.00 63.94 92 THR A N 1
ATOM 731 C CA . THR A 1 92 ? 26.689 -4.705 -5.892 1.00 63.94 92 THR A CA 1
ATOM 732 C C . THR A 1 92 ? 27.807 -5.738 -5.951 1.00 63.94 92 THR A C 1
ATOM 734 O O . THR A 1 92 ? 28.335 -6.154 -4.921 1.00 63.94 92 THR A O 1
ATOM 737 N N . VAL A 1 93 ? 28.167 -6.175 -7.156 1.00 61.47 93 VAL A N 1
ATOM 738 C CA . VAL A 1 93 ? 29.412 -6.909 -7.367 1.00 61.47 93 VAL A CA 1
ATOM 739 C C . VAL A 1 93 ? 30.532 -5.893 -7.204 1.00 61.47 93 VAL A C 1
ATOM 741 O O . VAL A 1 93 ? 30.755 -5.054 -8.076 1.00 61.47 93 VAL A O 1
ATOM 744 N N . THR A 1 94 ? 31.220 -5.929 -6.066 1.00 59.16 94 THR A N 1
ATOM 745 C CA . THR A 1 94 ? 32.482 -5.210 -5.899 1.00 59.16 94 THR A CA 1
ATOM 746 C C . THR A 1 94 ? 33.464 -5.794 -6.911 1.00 59.16 94 THR A C 1
ATOM 748 O O . THR A 1 94 ? 33.994 -6.885 -6.704 1.00 59.16 94 THR A O 1
ATOM 751 N N . LEU A 1 95 ? 33.675 -5.113 -8.040 1.00 56.81 95 LEU A N 1
ATOM 752 C CA . LEU A 1 95 ? 34.774 -5.459 -8.936 1.00 56.81 95 LEU A CA 1
ATOM 753 C C . LEU A 1 95 ? 36.073 -5.296 -8.133 1.00 56.81 95 LEU A C 1
ATOM 755 O O . LEU A 1 95 ? 36.260 -4.237 -7.524 1.00 56.81 95 LEU A O 1
ATOM 759 N N . PRO A 1 96 ? 36.968 -6.299 -8.088 1.00 55.59 96 PRO A N 1
ATOM 760 C CA . PRO A 1 96 ? 38.281 -6.085 -7.513 1.00 55.59 96 PRO A CA 1
ATOM 761 C C . PRO A 1 96 ? 38.969 -5.021 -8.367 1.00 55.59 96 PRO A C 1
ATOM 763 O O . PRO A 1 96 ? 39.254 -5.234 -9.546 1.00 55.59 96 PRO A O 1
ATOM 766 N N . VAL A 1 97 ? 39.202 -3.850 -7.779 1.00 60.34 97 VAL A N 1
ATOM 767 C CA . VAL A 1 97 ? 40.122 -2.871 -8.347 1.00 60.34 97 VAL A CA 1
ATOM 768 C C . VAL A 1 97 ? 41.506 -3.497 -8.215 1.00 60.34 97 VAL A C 1
ATOM 770 O O . VAL A 1 97 ? 42.151 -3.379 -7.177 1.00 60.34 97 VAL A O 1
ATOM 773 N N . ASN A 1 98 ? 41.940 -4.225 -9.242 1.00 57.47 98 ASN A N 1
ATOM 774 C CA . ASN A 1 98 ? 43.343 -4.582 -9.387 1.00 57.47 98 ASN A CA 1
ATOM 775 C C . ASN A 1 98 ? 44.090 -3.281 -9.692 1.00 57.47 98 ASN A C 1
ATOM 777 O O . ASN A 1 98 ? 44.147 -2.839 -10.839 1.00 57.47 98 ASN A O 1
ATOM 781 N N . LEU A 1 99 ? 44.584 -2.632 -8.639 1.00 52.59 99 LEU A N 1
ATOM 782 C CA . LEU A 1 99 ? 45.606 -1.602 -8.759 1.00 52.59 99 LEU A CA 1
ATOM 783 C C . LEU A 1 99 ? 46.860 -2.286 -9.317 1.00 52.59 99 LEU A C 1
ATOM 785 O O . LEU A 1 99 ? 47.349 -3.249 -8.723 1.00 52.59 99 LEU A O 1
ATOM 789 N N . PHE A 1 100 ? 47.293 -1.826 -10.491 1.00 56.97 100 PHE A N 1
ATOM 790 C CA . PHE A 1 100 ? 48.616 -2.111 -11.044 1.00 56.97 100 PHE A CA 1
ATOM 791 C C . PHE A 1 100 ? 49.717 -1.597 -10.113 1.00 56.97 100 PHE A C 1
ATOM 793 O O . PHE A 1 100 ? 49.492 -0.546 -9.467 1.00 56.97 100 PHE A O 1
#

Sequence (100 aa):
MRTLPVNWRSEEALLKVSPERIPYLVENEYEHLRAASNLKIPVAQSTLIYDRENTPGLLISRFDRGPQGERYALEDAAQILDIPPAANIVQTVTLPVNLF

Secondary structure (DSSP, 8-state):
-EEEEEEETTEEEEEEE--TTSTTHHHHHHHHHHHHHHTT-----EEEEE-TT--EEEEEE-TTB-TTS-B-----HHHHTT--GGG-S-----------

Foldseek 3Di:
DDWDWDQDPNATKIKAADDPVDPCPQVVVVVVQVVCVVVVNDDWDWDWDADPVRGIIIITHDPQADPVGDGHDDDDPCVVVVHPPVRPDPDPPPDPPPDD

Radius of gyration: 18.27 Å; chains: 1; bounding box: 66×31×38 Å

InterPro domains:
  IPR012893 HipA-like, C-terminal [PF07804] (9-87)

pLDDT: mean 91.14, std 11.47, range [52.59, 98.56]

Organism: NCBI:txid172042